Protein AF-A0A920P806-F1 (afdb_monomer_lite)

Sequence (164 aa):
MFIGLPGIVTRILSRFLISLLLSSPFFIAGGLSHLDPSVPLPLTIVVLCVGAAIILLGTYMSLSGVAPTPTLATGERTLVSRHPSQLPAYSRIIIPSFHNGPGYMFTFTEVPYVYPFATFVIGMYFFFKGMMKYMRNLHITYTITDRRVMHMYKFLWFKKKRFP

Radius of gyration: 20.57 Å; chains: 1; bounding box: 56×30×56 Å

Foldseek 3Di:
DDQPPVSLVVQLVVLLVVLLVLLVVLVVVLVVLVVDPVHDPVVSVVSNVVSVVSNVLSNVLSVQQDFDDDDADVPKDFPDKDQDDLVVLVCLQCVLVVPCQLVCCCVPPPCNPPRSVVSVVVSVVSNVVSSVVNSQSSFWMWIDIPVWIWIWGDDPDTDIDIDD

Secondary structure (DSSP, 8-state):
----HHHHHHHHHHHHHHHHHHHHHHHHHHHHHHH-TTS-HHHHHHHHHHHHHHHHHHHHHHHH--PPPP-PPTTPPEEEEEPPPSHHHHHHHHHHHS--HHHHHHHH-S-TTTHHHHHHHHHHHHHHHHHHHHHHHTTEEEEEETTEEEEEEESSSEEEEEE-

pLDDT: mean 76.16, std 11.95, range [38.94, 94.94]

Structure (mmCIF, N/CA/C/O backbone):
data_AF-A0A920P806-F1
#
_entry.id   AF-A0A920P806-F1
#
loop_
_atom_site.group_PDB
_atom_site.id
_atom_site.type_symbol
_atom_site.label_atom_id
_atom_site.label_alt_id
_atom_site.label_comp_id
_atom_site.label_asym_id
_atom_site.label_entity_id
_atom_site.label_seq_id
_atom_site.pdbx_PDB_ins_code
_atom_site.Cartn_x
_atom_site.Cartn_y
_atom_site.Cartn_z
_atom_site.occupancy
_atom_site.B_iso_or_equiv
_atom_site.auth_seq_id
_atom_site.auth_comp_id
_atom_site.auth_asym_id
_atom_site.auth_atom_id
_atom_site.pdbx_PDB_model_num
ATOM 1 N N . MET A 1 1 ? -13.517 -1.016 26.334 1.00 38.94 1 MET A N 1
ATOM 2 C CA . MET A 1 1 ? -12.276 -1.703 26.746 1.00 38.94 1 MET A CA 1
ATOM 3 C C . MET A 1 1 ? -11.182 -0.650 26.822 1.00 38.94 1 MET A C 1
ATOM 5 O O . MET A 1 1 ? -10.815 -0.113 25.782 1.00 38.94 1 MET A O 1
ATOM 9 N N . PHE A 1 2 ? -10.772 -0.258 28.031 1.00 41.75 2 PHE A N 1
ATOM 10 C CA . PHE A 1 2 ? -9.672 0.690 28.225 1.00 41.75 2 PHE A CA 1
ATOM 11 C C . PHE A 1 2 ? -8.381 0.004 27.789 1.00 41.75 2 PHE A C 1
ATOM 13 O O . PHE A 1 2 ? -7.981 -1.008 28.356 1.00 41.75 2 PHE A O 1
ATOM 20 N N . ILE A 1 3 ? -7.781 0.505 26.719 1.00 53.41 3 ILE A N 1
ATOM 21 C CA . ILE A 1 3 ? -6.501 0.011 26.233 1.00 53.41 3 ILE A CA 1
ATOM 22 C C . ILE A 1 3 ? -5.454 0.769 27.045 1.00 53.41 3 ILE A C 1
ATOM 24 O O . ILE A 1 3 ? -5.319 1.978 26.875 1.00 53.41 3 ILE A O 1
ATOM 28 N N . GLY A 1 4 ? -4.760 0.087 27.958 1.00 53.59 4 GLY A N 1
ATOM 29 C CA . GLY A 1 4 ? -3.615 0.680 28.648 1.00 53.59 4 GLY A CA 1
ATOM 30 C C . GLY A 1 4 ? -2.564 1.164 27.642 1.00 53.59 4 GLY A C 1
ATOM 31 O O . GLY A 1 4 ? -2.508 0.667 26.517 1.00 53.59 4 GLY A O 1
ATOM 32 N N . LEU A 1 5 ? -1.709 2.105 28.049 1.00 60.66 5 LEU A N 1
ATOM 33 C CA . LEU A 1 5 ? -0.583 2.629 27.260 1.00 60.66 5 LEU A CA 1
ATOM 34 C C . LEU A 1 5 ? 0.161 1.564 26.408 1.00 60.66 5 LEU A C 1
ATOM 36 O O . LEU A 1 5 ? 0.319 1.792 25.206 1.00 60.66 5 LEU A O 1
ATOM 40 N N . PRO A 1 6 ? 0.516 0.366 26.935 1.00 67.12 6 PRO A N 1
ATOM 41 C CA . PRO A 1 6 ? 1.160 -0.682 26.129 1.00 67.12 6 PRO A CA 1
ATOM 42 C C . PRO A 1 6 ? 0.288 -1.217 24.978 1.00 67.12 6 PRO A C 1
ATOM 44 O O . PRO A 1 6 ? 0.792 -1.556 23.906 1.00 67.12 6 PRO A O 1
ATOM 47 N N . GLY A 1 7 ? -1.033 -1.254 25.144 1.00 72.12 7 GLY A N 1
ATOM 48 C CA . GLY A 1 7 ? -1.964 -1.692 24.102 1.00 72.12 7 GLY A CA 1
ATOM 49 C C . GLY A 1 7 ? -2.150 -0.668 22.971 1.00 72.12 7 GLY A C 1
ATOM 50 O O . GLY A 1 7 ? -2.481 -1.036 21.843 1.00 72.12 7 GLY A O 1
ATOM 51 N N . ILE A 1 8 ? -1.936 0.622 23.250 1.00 72.56 8 ILE A N 1
ATOM 52 C CA . ILE A 1 8 ? -1.959 1.679 22.229 1.00 72.56 8 ILE A CA 1
ATOM 53 C C . ILE A 1 8 ? -0.670 1.612 21.409 1.00 72.56 8 ILE A C 1
ATOM 55 O O . ILE A 1 8 ? -0.730 1.592 20.180 1.00 72.56 8 ILE A O 1
ATOM 59 N N . VAL A 1 9 ? 0.479 1.498 22.082 1.00 77.25 9 VAL A N 1
ATOM 60 C CA . VAL A 1 9 ? 1.797 1.399 21.436 1.00 77.25 9 VAL A CA 1
ATOM 61 C C . VAL A 1 9 ? 1.862 0.191 20.506 1.00 77.25 9 VAL A C 1
ATOM 63 O O . VAL A 1 9 ? 2.184 0.345 19.332 1.00 77.25 9 VAL A O 1
ATOM 66 N N . THR A 1 10 ? 1.473 -0.995 20.978 1.00 79.62 10 THR A N 1
ATOM 67 C CA . THR A 1 10 ? 1.464 -2.222 20.155 1.00 79.62 10 THR A CA 1
ATOM 68 C C . THR A 1 10 ? 0.562 -2.106 18.926 1.00 79.62 10 THR A C 1
ATOM 70 O O . THR A 1 10 ? 0.915 -2.584 17.848 1.00 79.62 10 THR A O 1
ATOM 73 N N . ARG A 1 11 ? -0.580 -1.419 19.039 1.00 76.88 11 ARG A N 1
ATOM 74 C CA . ARG A 1 11 ? -1.490 -1.178 17.911 1.00 76.88 11 ARG A CA 1
ATOM 75 C C . ARG A 1 11 ? -0.899 -0.225 16.876 1.00 76.88 11 ARG A C 1
ATOM 77 O O . ARG A 1 11 ? -1.009 -0.495 15.681 1.00 76.88 11 ARG A O 1
ATOM 84 N N . ILE A 1 12 ? -0.321 0.889 17.322 1.00 80.44 12 ILE A N 1
ATOM 85 C CA . ILE A 1 12 ? 0.334 1.860 16.436 1.00 80.44 12 ILE A CA 1
ATOM 86 C C . ILE A 1 12 ? 1.514 1.184 15.737 1.00 80.44 12 ILE A C 1
ATOM 88 O O . ILE A 1 12 ? 1.614 1.248 14.515 1.00 80.44 12 ILE A O 1
ATOM 92 N N . LEU A 1 13 ? 2.337 0.458 16.497 1.00 83.06 13 LEU A N 1
ATOM 93 C CA . LEU A 1 13 ? 3.489 -0.273 15.986 1.00 83.06 13 LEU A CA 1
ATOM 94 C C . LEU A 1 13 ? 3.080 -1.320 14.946 1.00 83.06 13 LEU A C 1
ATOM 96 O O . LEU A 1 13 ? 3.642 -1.348 13.861 1.00 83.06 13 LEU A O 1
ATOM 100 N N . SER A 1 14 ? 2.056 -2.132 15.222 1.00 81.44 14 SER A N 1
ATOM 101 C CA . SER A 1 14 ? 1.559 -3.133 14.271 1.00 81.44 14 SER A CA 1
ATOM 102 C C . SER A 1 14 ? 1.109 -2.505 12.945 1.00 81.44 14 SER A C 1
ATOM 104 O O . SER A 1 14 ? 1.471 -2.988 11.873 1.00 81.44 14 SER A O 1
ATOM 106 N N . ARG A 1 15 ? 0.365 -1.393 12.991 1.00 83.06 15 ARG A N 1
ATOM 107 C CA . ARG A 1 15 ? -0.101 -0.693 11.781 1.00 83.06 15 ARG A CA 1
ATOM 108 C C . ARG A 1 15 ? 1.040 -0.029 11.012 1.00 83.06 15 ARG A C 1
ATOM 110 O O . ARG A 1 15 ? 1.030 -0.044 9.778 1.00 83.06 15 ARG A O 1
ATOM 117 N N . PHE A 1 16 ? 2.026 0.503 11.731 1.00 84.81 16 PHE A N 1
ATOM 118 C CA . PHE A 1 16 ? 3.247 1.035 11.143 1.00 84.81 16 PHE A CA 1
ATOM 119 C C . PHE A 1 16 ? 4.051 -0.062 10.439 1.00 84.81 16 PHE A C 1
ATOM 121 O O . PHE A 1 16 ? 4.393 0.105 9.274 1.00 84.81 16 PHE A O 1
ATOM 128 N N . LEU A 1 17 ? 4.261 -1.212 11.089 1.00 86.56 17 LEU A N 1
ATOM 129 C CA . LEU A 1 17 ? 4.962 -2.360 10.507 1.00 86.56 17 LEU A CA 1
ATOM 130 C C . LEU A 1 17 ? 4.274 -2.874 9.239 1.00 86.56 17 LEU A C 1
ATOM 132 O O . LEU A 1 17 ? 4.947 -3.171 8.257 1.00 86.56 17 LEU A O 1
ATOM 136 N N . ILE A 1 18 ? 2.938 -2.924 9.220 1.00 84.12 18 ILE A N 1
ATOM 137 C CA . ILE A 1 18 ? 2.193 -3.288 8.006 1.00 84.12 18 ILE A CA 1
ATOM 138 C C . ILE A 1 18 ? 2.431 -2.253 6.901 1.00 84.12 18 ILE A C 1
ATOM 140 O O . ILE A 1 18 ? 2.666 -2.625 5.759 1.00 84.12 18 ILE A O 1
ATOM 144 N N . SER A 1 19 ? 2.414 -0.959 7.222 1.00 86.62 19 SER A N 1
ATOM 145 C CA . SER A 1 19 ? 2.656 0.103 6.234 1.00 86.62 19 SER A CA 1
ATOM 146 C C . SER A 1 19 ? 4.082 0.054 5.676 1.00 86.62 19 SER A C 1
ATOM 148 O O . SER A 1 19 ? 4.277 0.202 4.472 1.00 86.62 19 SER A O 1
ATOM 150 N N . LEU A 1 20 ? 5.062 -0.234 6.537 1.00 88.75 20 LEU A N 1
ATOM 151 C CA . LEU A 1 20 ? 6.452 -0.458 6.157 1.00 88.75 20 LEU A CA 1
ATOM 152 C C . LEU A 1 20 ? 6.570 -1.653 5.202 1.00 88.75 20 LEU A C 1
ATOM 154 O O . LEU A 1 20 ? 7.157 -1.521 4.131 1.00 88.75 20 LEU A O 1
ATOM 158 N N . LEU A 1 21 ? 5.937 -2.779 5.539 1.00 88.31 21 LEU A N 1
ATOM 159 C CA . LEU A 1 21 ? 5.905 -3.980 4.703 1.00 88.31 21 LEU A CA 1
ATOM 160 C C . LEU A 1 21 ? 5.234 -3.735 3.343 1.00 88.31 21 LEU A C 1
ATOM 162 O O . LEU A 1 21 ? 5.688 -4.266 2.339 1.00 88.31 21 LEU A O 1
ATOM 166 N N . LEU A 1 22 ? 4.185 -2.912 3.283 1.00 86.25 22 LEU A N 1
ATOM 167 C CA . LEU A 1 22 ? 3.534 -2.546 2.018 1.00 86.25 22 LEU A CA 1
ATOM 168 C C . LEU A 1 22 ? 4.401 -1.628 1.151 1.00 86.25 22 LEU A C 1
ATOM 170 O O . LEU A 1 22 ? 4.352 -1.709 -0.072 1.00 86.25 22 LEU A O 1
ATOM 174 N N . SER A 1 23 ? 5.179 -0.743 1.771 1.00 89.56 23 SER A N 1
ATOM 175 C CA . SER A 1 23 ? 6.062 0.182 1.056 1.00 89.56 23 SER A CA 1
ATOM 176 C C . SER A 1 23 ? 7.391 -0.442 0.621 1.00 89.56 23 SER A C 1
ATOM 178 O O . SER A 1 23 ? 8.034 0.074 -0.294 1.00 89.56 23 SER A O 1
ATOM 180 N N . SER A 1 24 ? 7.810 -1.544 1.255 1.00 88.81 24 SER A N 1
ATOM 181 C CA . SER A 1 24 ? 9.135 -2.132 1.050 1.00 88.81 24 SER A CA 1
ATOM 182 C C . SER A 1 24 ? 9.446 -2.501 -0.404 1.00 88.81 24 SER A C 1
ATOM 184 O O . SER A 1 24 ? 10.564 -2.197 -0.822 1.00 88.81 24 SER A O 1
ATOM 186 N N . PRO A 1 25 ? 8.517 -3.034 -1.230 1.00 88.19 25 PRO A N 1
ATOM 187 C CA . PRO A 1 25 ? 8.836 -3.359 -2.618 1.00 88.19 25 PRO A CA 1
ATOM 188 C C . PRO A 1 25 ? 9.226 -2.119 -3.428 1.00 88.19 25 PRO A C 1
ATOM 190 O O . PRO A 1 25 ? 10.089 -2.199 -4.294 1.00 88.19 25 PRO A O 1
ATOM 193 N N . PHE A 1 26 ? 8.639 -0.960 -3.115 1.00 90.12 26 PHE A N 1
ATOM 194 C CA . PHE A 1 26 ? 8.928 0.304 -3.792 1.00 90.12 26 PHE A CA 1
ATOM 195 C C . PHE A 1 26 ? 10.274 0.883 -3.369 1.00 90.12 26 PHE A C 1
ATOM 197 O O . PHE A 1 26 ? 11.028 1.352 -4.213 1.00 90.12 26 PHE A O 1
ATOM 204 N N . PHE A 1 27 ? 10.617 0.814 -2.081 1.00 92.31 27 PHE A N 1
ATOM 205 C CA . PHE A 1 27 ? 11.935 1.257 -1.624 1.00 92.31 27 PHE A CA 1
ATOM 206 C C . PHE A 1 27 ? 13.056 0.349 -2.124 1.00 92.31 27 PHE A C 1
ATOM 208 O O . PHE A 1 27 ? 14.100 0.853 -2.526 1.00 92.31 27 PHE A O 1
ATOM 215 N N . ILE A 1 28 ? 12.832 -0.968 -2.157 1.00 90.94 28 ILE A N 1
ATOM 216 C CA . ILE A 1 28 ? 13.792 -1.922 -2.722 1.00 90.94 28 ILE A CA 1
ATOM 217 C C . ILE A 1 28 ? 13.954 -1.664 -4.223 1.00 90.94 28 ILE A C 1
ATOM 219 O O . ILE A 1 28 ? 15.076 -1.482 -4.682 1.00 90.94 28 ILE A O 1
ATOM 223 N N . ALA A 1 29 ? 12.854 -1.581 -4.980 1.00 88.19 29 ALA A N 1
ATOM 224 C CA . ALA A 1 29 ? 12.907 -1.332 -6.420 1.00 88.19 29 ALA A CA 1
ATOM 225 C C . ALA A 1 29 ? 13.554 0.021 -6.758 1.00 88.19 29 ALA A C 1
ATOM 227 O O . ALA A 1 29 ? 14.419 0.075 -7.623 1.00 88.19 29 ALA A O 1
ATOM 228 N N . GLY A 1 30 ? 13.183 1.091 -6.047 1.00 89.62 30 GLY A N 1
ATOM 229 C CA . GLY A 1 30 ? 13.762 2.424 -6.231 1.00 89.62 30 GLY A CA 1
ATOM 230 C C . GLY A 1 30 ? 15.229 2.517 -5.795 1.00 89.62 30 GLY A C 1
ATOM 231 O O . GLY A 1 30 ? 16.015 3.232 -6.404 1.00 89.62 30 GLY A O 1
ATOM 232 N N . GLY A 1 31 ? 15.624 1.777 -4.756 1.00 91.75 31 GLY A N 1
ATOM 233 C CA . GLY A 1 31 ? 17.021 1.679 -4.333 1.00 91.75 31 GLY A CA 1
ATOM 234 C C . GLY A 1 31 ? 17.879 0.955 -5.368 1.00 91.75 31 GLY A C 1
ATOM 235 O O . GLY A 1 31 ? 18.930 1.459 -5.749 1.00 91.75 31 GLY A O 1
ATOM 236 N N . LEU A 1 32 ? 17.403 -0.186 -5.878 1.00 90.62 32 LEU A N 1
ATOM 237 C CA . LEU A 1 32 ? 18.085 -0.931 -6.940 1.00 90.62 32 LEU A CA 1
ATOM 238 C C . LEU A 1 32 ? 18.177 -0.116 -8.235 1.00 90.62 32 LEU A C 1
ATOM 240 O O . LEU A 1 32 ? 19.237 -0.074 -8.850 1.00 90.62 32 LEU A O 1
ATOM 244 N N . SER A 1 33 ? 17.109 0.590 -8.613 1.00 90.50 33 SER A N 1
ATOM 245 C CA . SER A 1 33 ? 17.101 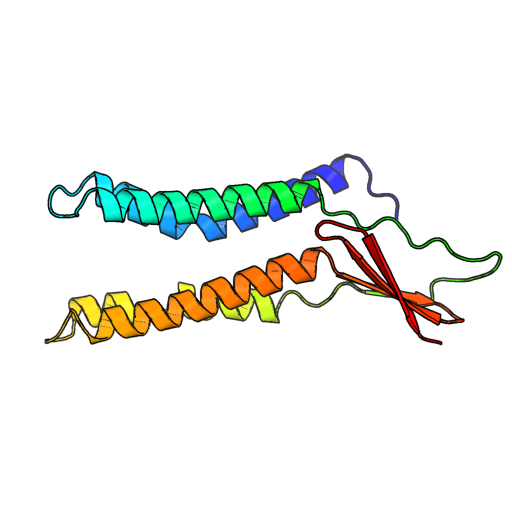1.423 -9.818 1.00 90.50 33 SER A CA 1
ATOM 246 C C . SER A 1 33 ? 17.979 2.672 -9.717 1.00 90.50 33 SER A C 1
ATOM 248 O O . SER A 1 33 ? 18.319 3.256 -10.737 1.00 90.50 33 SER A O 1
ATOM 250 N N . HIS A 1 34 ? 18.343 3.114 -8.511 1.00 90.69 34 HIS A N 1
ATOM 251 C CA . HIS A 1 34 ? 19.301 4.207 -8.324 1.00 90.69 34 HIS A CA 1
ATOM 252 C C . HIS A 1 34 ? 20.750 3.765 -8.566 1.00 90.69 34 HIS A C 1
ATOM 254 O O . HIS A 1 34 ? 21.576 4.572 -8.986 1.00 90.69 34 HIS A O 1
ATOM 260 N N . LEU A 1 35 ? 21.054 2.493 -8.292 1.00 92.50 35 LEU A N 1
ATOM 261 C CA . LEU A 1 35 ? 22.384 1.916 -8.491 1.00 92.50 35 LEU A CA 1
ATOM 262 C C . LEU A 1 35 ? 22.652 1.554 -9.957 1.00 92.50 35 LEU A C 1
ATOM 264 O O . LEU A 1 35 ? 23.808 1.382 -10.337 1.00 92.50 35 LEU A O 1
ATOM 268 N N . ASP A 1 36 ? 21.600 1.435 -10.766 1.00 89.38 36 ASP A N 1
ATOM 269 C CA . ASP A 1 36 ? 21.690 1.076 -12.176 1.00 89.38 36 ASP A CA 1
ATOM 270 C C . ASP A 1 36 ? 21.639 2.329 -13.078 1.00 89.38 36 ASP A C 1
ATOM 272 O O . ASP A 1 36 ? 20.584 2.959 -13.201 1.00 89.38 36 ASP A O 1
ATOM 276 N N . PRO A 1 37 ? 22.745 2.697 -13.754 1.00 86.50 37 PRO A N 1
ATOM 277 C CA . PRO A 1 37 ? 22.790 3.867 -14.631 1.00 86.50 37 PRO A CA 1
ATOM 278 C C . PRO A 1 37 ? 21.949 3.716 -15.908 1.00 86.50 37 PRO A C 1
ATOM 280 O O . PRO A 1 37 ? 21.717 4.708 -16.597 1.00 86.50 37 PRO A O 1
ATOM 283 N N . SER A 1 38 ? 21.495 2.504 -16.245 1.00 89.50 38 SER A N 1
ATOM 284 C CA . SER A 1 38 ? 20.613 2.273 -17.395 1.00 89.50 38 SER A CA 1
ATOM 285 C C . SER A 1 38 ? 19.171 2.724 -17.141 1.00 89.50 38 SER A C 1
ATOM 287 O O . SER A 1 38 ? 18.412 2.943 -18.089 1.00 89.50 38 SER A O 1
ATOM 289 N N . VAL A 1 39 ? 18.787 2.904 -15.872 1.00 87.44 39 VAL A N 1
ATOM 290 C CA . VAL A 1 39 ? 17.430 3.296 -15.500 1.00 87.44 39 VAL A CA 1
ATOM 291 C C . VAL A 1 39 ? 17.313 4.824 -15.441 1.00 87.44 39 VAL A C 1
ATOM 293 O O . VAL A 1 39 ? 18.085 5.489 -14.748 1.00 87.44 39 VAL A O 1
ATOM 296 N N . PRO A 1 40 ? 16.322 5.427 -16.123 1.00 91.38 40 PRO A N 1
ATOM 297 C CA . PRO A 1 40 ? 16.146 6.872 -16.105 1.00 91.38 40 PRO A CA 1
ATOM 298 C C . PRO A 1 40 ? 15.788 7.381 -14.701 1.00 91.38 40 PRO A C 1
ATOM 300 O O . PRO A 1 40 ? 14.834 6.915 -14.073 1.00 91.38 40 PRO A O 1
ATOM 303 N N . LEU A 1 41 ? 16.500 8.417 -14.245 1.00 91.19 41 LEU A N 1
ATOM 304 C CA . LEU A 1 41 ? 16.323 9.037 -12.925 1.00 91.19 41 LEU A CA 1
ATOM 305 C C . LEU A 1 41 ? 14.859 9.391 -12.572 1.00 91.19 41 LEU A C 1
ATOM 307 O O . LEU A 1 41 ? 14.458 9.132 -11.434 1.00 91.19 41 LEU A O 1
ATOM 311 N N . PRO A 1 42 ? 14.022 9.925 -13.490 1.00 92.62 42 PRO A N 1
ATOM 312 C CA . PRO A 1 42 ? 12.620 10.204 -13.184 1.00 92.62 42 PRO A CA 1
ATOM 313 C C . PRO A 1 42 ? 11.835 8.972 -12.715 1.00 92.62 42 PRO A C 1
ATOM 315 O O . PRO A 1 42 ? 10.994 9.089 -11.827 1.00 92.62 42 PRO A O 1
ATOM 318 N N . LEU A 1 43 ? 12.123 7.789 -13.267 1.00 88.75 43 LEU A N 1
ATOM 319 C CA . LEU A 1 43 ? 11.439 6.551 -12.893 1.00 88.75 43 LEU A CA 1
ATOM 320 C C . LEU A 1 43 ? 11.793 6.148 -11.459 1.00 88.75 43 LEU A C 1
ATOM 322 O O . LEU A 1 43 ? 10.898 5.862 -10.664 1.00 88.75 43 LEU A O 1
ATOM 326 N N . THR A 1 44 ? 13.078 6.221 -11.108 1.00 91.38 44 THR A N 1
ATOM 327 C CA . THR A 1 44 ? 13.571 5.997 -9.743 1.00 91.38 44 THR A CA 1
ATOM 328 C C . THR A 1 44 ? 12.881 6.923 -8.739 1.00 91.38 44 THR A C 1
ATOM 330 O O . THR A 1 44 ? 12.385 6.463 -7.709 1.00 91.38 44 THR A O 1
ATOM 333 N N . ILE A 1 45 ? 12.766 8.216 -9.062 1.00 93.12 45 ILE A N 1
ATOM 334 C CA . ILE A 1 45 ? 12.090 9.200 -8.203 1.00 93.12 45 ILE A CA 1
ATOM 335 C C . ILE A 1 45 ? 10.614 8.832 -8.008 1.00 93.12 45 ILE A C 1
ATOM 337 O O . ILE A 1 45 ? 10.140 8.801 -6.874 1.00 93.12 45 ILE A O 1
ATOM 341 N N . VAL A 1 46 ? 9.888 8.509 -9.083 1.00 93.25 46 VAL A N 1
ATOM 342 C CA . VAL A 1 46 ? 8.460 8.154 -9.005 1.00 93.25 46 VAL A CA 1
ATOM 343 C C . VAL A 1 46 ? 8.241 6.925 -8.122 1.00 93.25 46 VAL A C 1
ATOM 345 O O . VAL A 1 46 ? 7.360 6.940 -7.260 1.00 93.25 46 VAL A O 1
ATOM 348 N N . VAL A 1 47 ? 9.052 5.879 -8.291 1.00 91.25 47 VAL A N 1
ATOM 349 C CA . VAL A 1 47 ? 8.946 4.643 -7.502 1.00 91.25 47 VAL A CA 1
ATOM 350 C C . VAL A 1 47 ? 9.191 4.919 -6.014 1.00 91.25 47 VAL A C 1
ATOM 352 O O . VAL A 1 47 ? 8.397 4.493 -5.171 1.00 91.25 47 VAL A O 1
ATOM 355 N N . LEU A 1 48 ? 10.223 5.699 -5.680 1.00 93.50 48 LEU A N 1
ATOM 356 C CA . LEU A 1 48 ? 10.502 6.100 -4.298 1.00 93.50 48 LEU A CA 1
ATOM 357 C C . LEU A 1 48 ? 9.389 6.978 -3.708 1.00 93.50 48 LEU A C 1
ATOM 359 O O . LEU A 1 48 ? 8.989 6.773 -2.560 1.00 93.50 48 LEU A O 1
ATOM 363 N N . CYS A 1 49 ? 8.833 7.911 -4.487 1.00 94.94 49 CYS A N 1
ATOM 364 C CA . CYS A 1 49 ? 7.708 8.745 -4.062 1.00 94.94 49 CYS A CA 1
ATOM 365 C C . CYS A 1 49 ? 6.463 7.915 -3.729 1.00 94.94 49 CYS A C 1
ATOM 367 O O . CYS A 1 49 ? 5.778 8.219 -2.752 1.00 94.94 49 CYS A O 1
ATOM 369 N N . VAL A 1 50 ? 6.176 6.852 -4.487 1.00 91.44 50 VAL A N 1
ATOM 370 C CA . VAL A 1 50 ? 5.074 5.927 -4.175 1.00 91.44 50 VAL A CA 1
ATOM 371 C C . VAL A 1 50 ? 5.319 5.228 -2.835 1.00 91.44 50 VAL A C 1
ATOM 373 O O . VAL A 1 50 ? 4.428 5.220 -1.985 1.00 91.44 50 VAL A O 1
ATOM 376 N N . GLY A 1 51 ? 6.528 4.706 -2.602 1.00 90.88 51 GLY A N 1
ATOM 377 C CA . GLY A 1 51 ? 6.903 4.107 -1.316 1.00 90.88 51 GLY A CA 1
ATOM 378 C C . GLY A 1 51 ? 6.746 5.084 -0.145 1.00 90.88 51 GLY A C 1
ATOM 379 O O . GLY A 1 51 ? 6.124 4.755 0.870 1.00 90.88 51 GLY A O 1
ATOM 380 N N . ALA A 1 52 ? 7.228 6.317 -0.316 1.00 93.50 52 ALA A N 1
ATOM 381 C CA . ALA A 1 52 ? 7.107 7.382 0.676 1.00 93.50 52 ALA A CA 1
ATOM 382 C C . ALA A 1 52 ? 5.644 7.748 0.963 1.00 93.50 52 ALA A C 1
ATOM 384 O O . ALA A 1 52 ? 5.256 7.859 2.127 1.00 93.50 52 ALA A O 1
ATOM 385 N N . ALA A 1 53 ? 4.807 7.872 -0.070 1.00 91.50 53 ALA A N 1
ATOM 386 C CA . ALA A 1 53 ? 3.384 8.158 0.084 1.00 91.50 53 ALA A CA 1
ATOM 387 C C . ALA A 1 53 ? 2.658 7.061 0.882 1.00 91.50 53 ALA A C 1
ATOM 389 O O . ALA A 1 53 ? 1.827 7.373 1.737 1.00 91.50 53 ALA A O 1
ATOM 390 N N . ILE A 1 54 ? 2.995 5.785 0.654 1.00 89.44 54 ILE A N 1
ATOM 391 C CA . ILE A 1 54 ? 2.420 4.652 1.395 1.00 89.44 54 ILE A CA 1
ATOM 392 C C . ILE A 1 54 ? 2.812 4.712 2.875 1.00 89.44 54 ILE A C 1
ATOM 394 O O . ILE A 1 54 ? 1.936 4.574 3.732 1.00 89.44 54 ILE A O 1
ATOM 398 N N . ILE A 1 55 ? 4.091 4.956 3.194 1.00 90.44 55 ILE A N 1
ATOM 399 C CA . ILE A 1 55 ? 4.535 5.101 4.590 1.00 90.44 55 ILE A CA 1
ATOM 400 C C . ILE A 1 55 ? 3.851 6.292 5.252 1.00 90.44 55 ILE A C 1
ATOM 402 O O . ILE A 1 55 ? 3.315 6.128 6.342 1.00 90.44 55 ILE A O 1
ATOM 406 N N . LEU A 1 56 ? 3.842 7.465 4.615 1.00 90.06 56 LEU A N 1
ATOM 407 C CA . LEU A 1 56 ? 3.249 8.684 5.175 1.00 90.06 56 LEU A CA 1
ATOM 408 C C . LEU A 1 56 ? 1.751 8.525 5.439 1.00 90.06 56 LEU A C 1
ATOM 410 O O . LEU A 1 56 ? 1.242 8.918 6.488 1.00 90.06 56 LEU A O 1
ATOM 414 N N . LEU A 1 57 ? 1.027 7.913 4.504 1.00 86.31 57 LEU A N 1
ATOM 415 C CA . LEU A 1 57 ? -0.394 7.662 4.687 1.00 86.31 57 LEU A CA 1
ATOM 416 C C . LEU A 1 57 ? -0.622 6.586 5.761 1.00 86.31 57 LEU A C 1
ATOM 418 O O . LEU A 1 57 ? -1.514 6.719 6.597 1.00 86.31 57 LEU A O 1
ATOM 422 N N . GLY A 1 58 ? 0.202 5.540 5.788 1.00 83.56 58 GLY A N 1
ATOM 423 C CA . GLY A 1 58 ? 0.149 4.478 6.788 1.00 83.56 58 GLY A CA 1
ATOM 424 C C . GLY A 1 58 ? 0.464 4.944 8.214 1.00 83.56 58 GLY A C 1
ATOM 425 O O . GLY A 1 58 ? -0.243 4.578 9.159 1.00 83.56 58 GLY A O 1
ATOM 426 N N . THR A 1 59 ? 1.470 5.804 8.389 1.00 83.12 59 THR A N 1
ATOM 427 C CA . THR A 1 59 ? 1.810 6.442 9.672 1.00 83.12 59 THR A CA 1
ATOM 428 C C . THR A 1 59 ? 0.693 7.369 10.121 1.00 83.12 59 THR A C 1
ATOM 430 O O . THR A 1 59 ? 0.228 7.243 11.255 1.00 83.12 59 THR A O 1
ATOM 433 N N . TYR A 1 60 ? 0.182 8.218 9.224 1.00 84.38 60 TYR A N 1
ATOM 434 C CA . TYR A 1 60 ? -0.960 9.086 9.504 1.00 84.38 60 TYR A CA 1
ATOM 435 C C . TYR A 1 60 ? -2.156 8.286 10.036 1.00 84.38 60 TYR A C 1
ATOM 437 O O . TYR A 1 60 ? -2.711 8.617 11.084 1.00 84.38 60 TYR A O 1
ATOM 445 N N . MET A 1 61 ? -2.514 7.182 9.372 1.00 78.12 61 MET A N 1
ATOM 446 C CA . MET A 1 61 ? -3.610 6.305 9.807 1.00 78.12 61 MET A CA 1
ATOM 447 C C . MET A 1 61 ? -3.326 5.562 11.114 1.00 78.12 61 MET A C 1
ATOM 449 O O . MET A 1 61 ? -4.239 5.273 11.891 1.00 78.12 61 MET A O 1
ATOM 453 N N . SER A 1 62 ? -2.062 5.238 11.377 1.00 76.56 62 SER A N 1
ATOM 454 C CA . SER A 1 62 ? -1.658 4.601 12.630 1.00 76.56 62 SER A CA 1
ATOM 455 C C . SER A 1 62 ? -1.892 5.538 13.816 1.00 76.56 62 SER A C 1
ATOM 457 O O . SER A 1 62 ? -2.400 5.086 14.842 1.00 76.56 62 SER A O 1
ATOM 459 N N . LEU A 1 63 ? -1.614 6.833 13.637 1.00 76.75 63 LEU A N 1
ATOM 460 C CA . LEU A 1 63 ? -1.773 7.876 14.653 1.00 76.75 63 LEU A CA 1
ATOM 461 C C . LEU A 1 63 ? -3.227 8.349 14.813 1.00 76.75 63 LEU A C 1
ATOM 463 O O . LEU A 1 63 ? -3.698 8.535 15.933 1.00 76.75 63 LEU A O 1
ATOM 467 N N . SER A 1 64 ? -3.972 8.514 13.716 1.00 70.00 64 SER A N 1
ATOM 468 C CA . SER A 1 64 ? -5.361 9.009 13.745 1.00 70.00 64 SER A CA 1
ATOM 469 C C . SER A 1 64 ? -6.391 7.947 14.165 1.00 70.00 64 SER A C 1
ATOM 471 O O . SER A 1 64 ? -7.539 8.259 14.522 1.00 70.00 64 SER A O 1
ATOM 473 N N . GLY A 1 65 ? -5.980 6.678 14.151 1.00 58.19 65 GLY A N 1
ATOM 474 C CA . GLY A 1 65 ? -6.856 5.523 14.215 1.00 58.19 65 GLY A CA 1
ATOM 475 C C . GLY A 1 65 ? -7.308 5.114 15.617 1.00 58.19 65 GLY A C 1
ATOM 476 O O . GLY A 1 65 ? -6.974 4.018 16.068 1.00 58.19 65 GLY A O 1
ATOM 477 N N . VAL A 1 66 ? -8.175 5.910 16.245 1.00 56.84 66 VAL A N 1
ATOM 478 C CA . VAL A 1 66 ? -9.197 5.403 17.180 1.00 56.84 66 VAL A CA 1
ATOM 479 C C . VAL A 1 66 ? -10.489 6.191 16.951 1.00 56.84 66 VAL A C 1
ATOM 481 O O . VAL A 1 66 ? -10.552 7.399 17.203 1.00 56.84 66 VAL A O 1
ATOM 484 N N . ALA A 1 67 ? -11.527 5.524 16.435 1.00 54.06 67 ALA A N 1
ATOM 485 C CA . ALA A 1 67 ? -12.882 6.067 16.476 1.00 54.06 67 ALA A CA 1
ATOM 486 C C . ALA A 1 67 ? -13.304 6.166 17.955 1.00 54.06 67 ALA A C 1
ATOM 488 O O . ALA A 1 67 ? -13.156 5.170 18.667 1.00 54.06 67 ALA A O 1
ATOM 489 N N . PRO A 1 68 ? -13.773 7.336 18.434 1.00 57.84 68 PRO A N 1
ATOM 490 C CA . PRO A 1 68 ? -14.196 7.489 19.825 1.00 57.84 68 PRO A CA 1
ATOM 491 C C . PRO A 1 68 ? -15.288 6.472 20.152 1.00 57.84 68 PRO A C 1
ATOM 493 O O . PRO A 1 68 ? -16.028 6.059 19.260 1.00 57.84 68 PRO A O 1
ATOM 496 N N . THR A 1 69 ? -15.392 6.050 21.411 1.00 60.12 69 THR A N 1
ATOM 497 C CA . THR A 1 69 ? -16.476 5.163 21.842 1.00 60.12 69 THR A CA 1
ATOM 498 C C . THR A 1 69 ? -17.832 5.827 21.570 1.00 60.12 69 THR A C 1
ATOM 500 O O . THR A 1 69 ? -17.971 7.041 21.746 1.00 60.12 69 THR A O 1
ATOM 503 N N . PRO A 1 70 ? -18.840 5.077 21.085 1.00 60.94 70 PRO A N 1
ATOM 504 C CA . PRO A 1 70 ? -20.146 5.653 20.806 1.00 60.94 70 PRO A CA 1
ATOM 505 C C . PRO A 1 70 ? -20.741 6.245 22.083 1.00 60.94 70 PRO A C 1
ATOM 507 O O . PRO A 1 70 ? -20.795 5.576 23.110 1.00 60.94 70 PRO A O 1
ATOM 510 N N . THR A 1 71 ? -21.232 7.482 22.004 1.00 62.44 71 THR A N 1
ATOM 511 C CA . THR A 1 71 ? -22.088 8.049 23.049 1.00 62.44 71 THR A CA 1
ATOM 512 C C . THR A 1 71 ? -23.393 7.254 23.098 1.00 62.44 71 THR A C 1
ATOM 514 O O . THR A 1 71 ? -24.164 7.251 22.128 1.00 62.44 71 THR A O 1
ATOM 517 N N . LEU A 1 72 ? -23.584 6.522 24.197 1.00 64.81 72 LEU A N 1
ATOM 518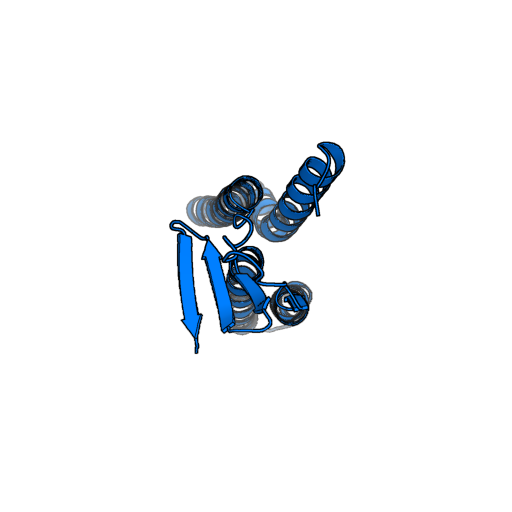 C CA . LEU A 1 72 ? -24.783 5.744 24.506 1.00 64.81 72 LEU A CA 1
ATOM 519 C C . LEU A 1 72 ? -25.794 6.646 25.220 1.00 64.81 72 LEU A C 1
ATOM 521 O O . LEU A 1 72 ? -25.404 7.519 25.993 1.00 64.81 72 LEU A O 1
ATOM 525 N N . ALA A 1 73 ? -27.082 6.461 24.935 1.00 67.06 73 ALA A N 1
ATOM 526 C CA . ALA A 1 73 ? -28.145 7.088 25.709 1.00 67.06 73 ALA A CA 1
ATOM 527 C C . ALA A 1 73 ? -28.270 6.400 27.080 1.00 67.06 73 ALA A C 1
ATOM 529 O O . ALA A 1 73 ? -27.836 5.262 27.263 1.00 67.06 73 ALA A O 1
ATOM 530 N N . THR A 1 74 ? -28.866 7.080 28.054 1.00 67.25 74 THR A N 1
ATOM 531 C CA . THR A 1 74 ? -29.051 6.558 29.413 1.00 67.25 74 THR A CA 1
ATOM 532 C C . THR A 1 74 ? -29.820 5.229 29.377 1.00 67.25 74 THR A C 1
ATOM 534 O O . THR A 1 74 ? -30.924 5.162 28.839 1.00 67.25 74 THR A O 1
ATOM 537 N N . GLY A 1 75 ? -29.218 4.154 29.902 1.00 70.50 75 GLY A N 1
ATOM 538 C CA . GLY A 1 75 ? -29.791 2.797 29.902 1.00 70.50 75 GLY A CA 1
ATOM 539 C C . GLY A 1 75 ? -29.551 1.967 28.631 1.00 70.50 75 GLY A C 1
ATOM 540 O O . GLY A 1 75 ? -29.975 0.818 28.560 1.00 70.50 75 GLY A O 1
ATOM 541 N N . GLU A 1 76 ? -28.860 2.508 27.629 1.00 70.19 76 GLU A N 1
ATOM 542 C CA . GLU A 1 76 ? -28.597 1.825 26.364 1.00 70.19 76 GLU A CA 1
ATOM 543 C C . GLU A 1 76 ? -27.366 0.898 26.474 1.00 70.19 76 GLU A C 1
ATOM 545 O O . GLU A 1 76 ? -26.258 1.348 26.774 1.00 70.19 76 GLU A O 1
ATOM 550 N N . ARG A 1 77 ? -27.546 -0.408 26.224 1.00 69.81 77 ARG A N 1
ATOM 551 C CA . ARG A 1 77 ? -26.480 -1.422 26.328 1.00 69.81 77 ARG A CA 1
ATOM 552 C C . ARG A 1 77 ? -25.953 -1.836 24.959 1.00 69.81 77 ARG A C 1
ATOM 554 O O . ARG A 1 77 ? -26.722 -2.212 24.074 1.00 69.81 77 ARG A O 1
ATOM 561 N N . THR A 1 78 ? -24.631 -1.813 24.798 1.00 70.19 78 THR A N 1
ATOM 562 C CA . THR A 1 78 ? -23.958 -2.366 23.615 1.00 70.19 78 THR A CA 1
ATOM 563 C C . THR A 1 78 ? -24.048 -3.883 23.637 1.00 70.19 78 THR A C 1
ATOM 565 O O . THR A 1 78 ? -23.499 -4.506 24.544 1.00 70.19 78 THR A O 1
ATOM 568 N N . LEU A 1 79 ? -24.701 -4.469 22.635 1.00 71.94 79 LEU A N 1
ATOM 569 C CA . LEU A 1 79 ? -24.795 -5.920 22.491 1.00 71.94 79 LEU A CA 1
ATOM 570 C C . LEU A 1 79 ? -23.500 -6.466 21.893 1.00 71.94 79 LEU A C 1
ATOM 572 O O . LEU A 1 79 ? -22.880 -7.372 22.440 1.00 71.94 79 LEU A O 1
ATOM 576 N N . VAL A 1 80 ? -23.071 -5.891 20.766 1.00 74.88 80 VAL A N 1
ATOM 577 C CA . VAL A 1 80 ? -21.926 -6.384 19.996 1.00 74.88 80 VAL A CA 1
ATOM 578 C C . VAL A 1 80 ? -21.230 -5.220 19.293 1.00 74.88 80 VAL A C 1
ATOM 580 O O . VAL A 1 80 ? -21.860 -4.449 18.577 1.00 74.88 80 VAL A O 1
ATOM 583 N N . SER A 1 81 ? -19.908 -5.115 19.433 1.00 71.75 81 SER A N 1
ATOM 584 C CA . SER A 1 81 ? -19.076 -4.219 18.622 1.00 71.75 81 SER A CA 1
ATOM 585 C C . SER A 1 81 ? -18.152 -5.064 17.749 1.00 71.75 81 SER A C 1
ATOM 587 O O . SER A 1 81 ? -17.450 -5.938 18.256 1.00 71.75 81 SER A O 1
ATOM 589 N N . ARG A 1 82 ? -18.188 -4.856 16.429 1.00 71.88 82 ARG A N 1
ATOM 590 C CA . ARG A 1 82 ? -17.370 -5.592 15.458 1.00 71.88 82 ARG A CA 1
ATOM 591 C C . ARG A 1 82 ? -16.584 -4.636 14.575 1.00 71.88 82 ARG A C 1
ATOM 593 O O . ARG A 1 82 ? -17.100 -3.634 14.073 1.00 71.88 82 ARG A O 1
ATOM 600 N N . HIS A 1 83 ? -15.339 -5.016 14.328 1.00 73.94 83 HIS A N 1
ATOM 601 C CA . HIS A 1 83 ? -14.530 -4.449 13.260 1.00 73.94 83 HIS A CA 1
ATOM 602 C C . HIS A 1 83 ? -14.706 -5.284 11.986 1.00 73.94 83 HIS A C 1
ATOM 604 O O . HIS A 1 83 ? -14.888 -6.502 12.073 1.00 73.94 83 HIS A O 1
ATOM 610 N N . PRO A 1 84 ? -14.689 -4.659 10.798 1.00 74.00 84 PRO A N 1
ATOM 611 C CA . PRO A 1 84 ? -14.754 -5.395 9.544 1.00 74.00 84 PRO A CA 1
ATOM 612 C C . PRO A 1 84 ? -13.555 -6.338 9.403 1.00 74.00 84 PRO A C 1
ATOM 614 O O . PRO A 1 84 ? -12.433 -6.006 9.788 1.00 74.00 84 PRO A O 1
ATOM 617 N N . SER A 1 85 ? -13.793 -7.506 8.803 1.00 75.69 85 SER A N 1
ATOM 618 C CA . SER A 1 85 ? -12.730 -8.473 8.525 1.00 75.69 85 SER A CA 1
ATOM 619 C C . SER A 1 85 ? -11.664 -7.876 7.600 1.00 75.69 85 SER A C 1
ATOM 621 O O . SER A 1 85 ? -11.972 -7.277 6.563 1.00 75.69 85 SER A O 1
ATOM 623 N N . GLN A 1 86 ? -10.401 -8.073 7.977 1.00 75.69 86 GLN A N 1
ATOM 624 C CA . GLN A 1 86 ? -9.221 -7.644 7.221 1.00 75.69 86 GLN A CA 1
ATOM 625 C C . GLN A 1 86 ? -8.773 -8.694 6.186 1.00 75.69 86 GLN A C 1
ATOM 627 O O . GLN A 1 86 ? -8.053 -8.358 5.248 1.00 75.69 86 GLN A O 1
ATOM 632 N N . LEU A 1 87 ? -9.250 -9.945 6.284 1.00 75.62 87 LEU A N 1
ATOM 633 C CA . LEU A 1 87 ? -8.869 -11.050 5.384 1.00 75.62 87 LEU A CA 1
ATOM 634 C C . LEU A 1 87 ? -9.077 -10.728 3.888 1.00 75.62 87 LEU A C 1
ATOM 636 O O . LEU A 1 87 ? -8.178 -10.977 3.079 1.00 75.62 87 LEU A O 1
ATOM 640 N N . PRO A 1 88 ? -10.196 -10.097 3.474 1.00 78.50 88 PRO A N 1
ATOM 641 C CA . PRO A 1 88 ? -10.409 -9.743 2.071 1.00 78.50 88 PRO A CA 1
ATOM 642 C C . PRO A 1 88 ? -9.540 -8.577 1.581 1.00 78.50 88 PRO A C 1
ATOM 644 O O . PRO A 1 88 ? -9.573 -8.256 0.394 1.00 78.50 88 PRO A O 1
ATOM 647 N N . ALA A 1 89 ? -8.887 -7.849 2.489 1.00 79.31 89 ALA A N 1
ATOM 648 C CA . ALA A 1 89 ? -7.929 -6.808 2.143 1.00 79.31 89 ALA A CA 1
ATOM 649 C C . ALA A 1 89 ? -6.535 -7.422 1.973 1.00 79.31 89 ALA A C 1
ATOM 651 O O . ALA A 1 89 ? -5.913 -7.201 0.941 1.00 79.31 89 ALA A O 1
ATOM 652 N N . TYR A 1 90 ? -6.111 -8.276 2.911 1.00 78.94 90 TYR A N 1
ATOM 653 C CA . TYR A 1 90 ? -4.829 -8.978 2.825 1.00 78.94 90 TYR A CA 1
ATOM 654 C C . TYR A 1 90 ? -4.724 -9.893 1.608 1.00 78.94 90 TYR A C 1
ATOM 656 O O . TYR A 1 90 ? -3.715 -9.851 0.922 1.00 78.94 90 TYR A O 1
ATOM 664 N N . SER A 1 91 ? -5.772 -10.644 1.264 1.00 75.00 91 SER A N 1
ATOM 665 C CA . SER A 1 91 ? -5.782 -11.467 0.039 1.00 75.00 91 SER A CA 1
ATOM 666 C C . SER A 1 91 ? -5.519 -10.648 -1.228 1.00 75.00 91 SER A C 1
ATOM 668 O O . SER A 1 91 ? -4.749 -11.066 -2.083 1.00 75.00 91 SER A O 1
ATOM 670 N N . ARG A 1 92 ? -6.093 -9.445 -1.333 1.00 77.81 92 ARG A N 1
ATOM 671 C CA . ARG A 1 92 ? -5.884 -8.545 -2.482 1.00 77.81 92 ARG A CA 1
ATOM 672 C C . ARG A 1 92 ? -4.502 -7.903 -2.523 1.00 77.81 92 ARG A C 1
ATOM 674 O O . ARG A 1 92 ? -4.143 -7.362 -3.556 1.00 77.81 92 ARG A O 1
ATOM 681 N N . ILE A 1 93 ? -3.775 -7.918 -1.414 1.00 79.75 93 ILE A N 1
ATOM 682 C CA . ILE A 1 93 ? -2.405 -7.415 -1.329 1.00 79.75 93 ILE A CA 1
ATOM 683 C C . ILE A 1 93 ? -1.444 -8.573 -1.609 1.00 79.75 93 ILE A C 1
ATOM 685 O O . ILE A 1 93 ? -0.647 -8.499 -2.528 1.00 79.75 93 ILE A O 1
ATOM 689 N N . ILE A 1 94 ? -1.565 -9.670 -0.860 1.00 77.00 94 ILE A N 1
ATOM 690 C CA . ILE A 1 94 ? -0.613 -10.784 -0.874 1.00 77.00 94 ILE A CA 1
ATOM 691 C C . ILE A 1 94 ? -0.665 -11.543 -2.200 1.00 77.00 94 ILE A C 1
ATOM 693 O O . ILE A 1 94 ? 0.377 -11.752 -2.802 1.00 77.00 94 ILE A O 1
ATOM 697 N N . ILE A 1 95 ? -1.853 -11.925 -2.684 1.00 71.50 95 ILE A N 1
ATOM 698 C CA . ILE A 1 95 ? -1.986 -12.755 -3.894 1.00 71.50 95 ILE A CA 1
ATOM 699 C C . ILE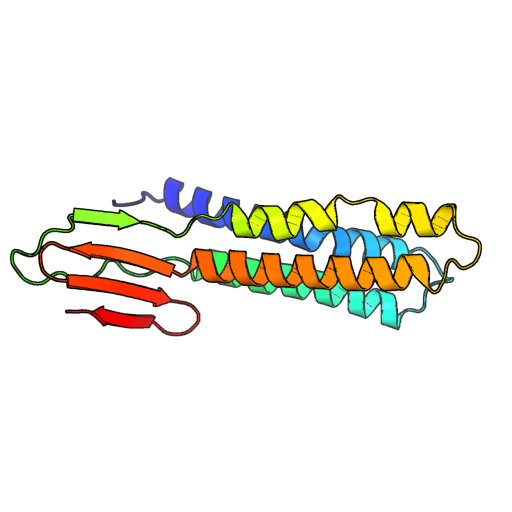 A 1 95 ? -1.299 -12.114 -5.115 1.00 71.50 95 ILE A C 1
ATOM 701 O O . ILE A 1 95 ? -0.510 -12.805 -5.755 1.00 71.50 95 ILE A O 1
ATOM 705 N N . PRO A 1 96 ? -1.532 -10.826 -5.443 1.00 65.00 96 PRO A N 1
ATOM 706 C CA . PRO A 1 96 ? -0.853 -10.193 -6.572 1.00 65.00 96 PRO A CA 1
ATOM 707 C C . PRO A 1 96 ? 0.594 -9.780 -6.269 1.00 65.00 96 PRO A C 1
ATOM 709 O O . PRO A 1 96 ? 1.410 -9.833 -7.180 1.00 65.00 96 PRO A O 1
ATOM 712 N N . SER A 1 97 ? 0.942 -9.397 -5.031 1.00 63.62 97 SER A N 1
ATOM 713 C CA . SER A 1 97 ? 2.324 -9.013 -4.686 1.00 63.62 97 SER A CA 1
ATOM 714 C C . SER A 1 97 ? 3.295 -10.191 -4.642 1.00 63.62 97 SER A C 1
ATOM 716 O O . SER A 1 97 ? 4.482 -9.993 -4.872 1.00 63.62 97 SER A O 1
ATOM 718 N N . PHE A 1 98 ? 2.812 -11.401 -4.344 1.00 52.88 98 PHE A N 1
ATOM 719 C CA . PHE A 1 98 ? 3.631 -12.617 -4.300 1.00 52.88 98 PHE A CA 1
ATOM 720 C C . PHE A 1 98 ? 3.609 -13.428 -5.597 1.00 52.88 98 PHE A C 1
ATOM 722 O O . PHE A 1 98 ? 4.303 -14.441 -5.695 1.00 52.88 98 PHE A O 1
ATOM 729 N N . HIS A 1 99 ? 2.824 -13.027 -6.600 1.00 51.94 99 HIS A N 1
ATOM 730 C CA . HIS A 1 99 ? 2.857 -13.725 -7.874 1.00 51.94 99 HIS A CA 1
ATOM 731 C C . HIS A 1 99 ? 4.067 -13.247 -8.675 1.00 51.94 99 HIS A C 1
ATOM 733 O O . HIS A 1 99 ? 4.058 -12.161 -9.250 1.00 51.94 99 HIS A O 1
ATOM 739 N N . ASN A 1 100 ? 5.077 -14.111 -8.773 1.00 54.12 100 ASN A N 1
ATOM 740 C CA . ASN A 1 100 ? 6.226 -14.020 -9.680 1.00 54.12 100 ASN A CA 1
ATOM 741 C C . ASN A 1 100 ? 5.839 -13.905 -11.174 1.00 54.12 100 ASN A C 1
ATOM 743 O O . ASN A 1 100 ? 6.698 -14.066 -12.025 1.00 54.12 100 ASN A O 1
ATOM 747 N N . GLY A 1 101 ? 4.576 -13.644 -11.527 1.00 64.38 101 GLY A N 1
ATOM 748 C CA . GLY A 1 101 ? 4.084 -13.571 -12.903 1.00 64.38 101 GLY A CA 1
ATOM 749 C C . GLY A 1 101 ? 4.860 -12.573 -13.768 1.00 64.38 101 GLY A C 1
ATOM 750 O O . GLY A 1 101 ? 5.369 -12.985 -14.807 1.00 64.38 101 GLY A O 1
ATOM 751 N N . PRO A 1 102 ? 5.042 -11.308 -13.342 1.00 65.94 102 PRO A N 1
ATOM 752 C CA . PRO A 1 102 ? 5.808 -10.339 -14.120 1.00 65.94 102 PRO A CA 1
ATOM 753 C C . PRO A 1 102 ? 7.298 -10.686 -14.194 1.00 65.94 102 PRO A C 1
ATOM 755 O O . PRO A 1 102 ? 7.881 -10.595 -15.265 1.00 65.94 102 PRO A O 1
ATOM 758 N N . GLY A 1 103 ? 7.913 -11.124 -13.087 1.00 66.44 103 GLY A N 1
ATOM 759 C CA . GLY A 1 103 ? 9.335 -11.496 -13.061 1.00 66.44 103 GLY A CA 1
ATOM 760 C C . GLY A 1 103 ? 9.639 -12.727 -13.919 1.00 66.44 103 GLY A C 1
ATOM 761 O O . GLY A 1 103 ? 10.589 -12.723 -14.691 1.00 66.44 103 GLY A O 1
ATOM 762 N N . TYR A 1 104 ? 8.776 -13.741 -13.851 1.00 70.31 104 TYR A N 1
ATOM 763 C CA . TYR A 1 104 ? 8.843 -14.937 -14.686 1.00 70.31 104 TYR A CA 1
ATOM 764 C C . TYR A 1 104 ? 8.625 -14.596 -16.164 1.00 70.31 104 TYR A C 1
ATOM 766 O O . TYR A 1 104 ? 9.404 -15.001 -17.022 1.00 70.31 104 TYR A O 1
ATOM 774 N N . MET A 1 105 ? 7.604 -13.796 -16.486 1.00 69.31 105 MET A N 1
ATOM 775 C CA . MET A 1 105 ? 7.381 -13.368 -17.868 1.00 69.31 105 MET A CA 1
ATOM 776 C C . MET A 1 105 ? 8.525 -12.502 -18.396 1.00 69.31 105 MET A C 1
ATOM 778 O O . MET A 1 105 ? 8.847 -12.593 -19.575 1.00 69.31 105 MET A O 1
ATOM 782 N N . PHE A 1 106 ? 9.165 -11.700 -17.548 1.00 69.75 106 PHE A N 1
ATOM 783 C CA . PHE A 1 106 ? 10.304 -10.884 -17.951 1.00 69.75 106 PHE A CA 1
ATOM 784 C C . PHE A 1 106 ? 11.509 -11.734 -18.376 1.00 69.75 106 PHE A C 1
ATOM 786 O O . PHE A 1 106 ? 12.183 -11.378 -19.336 1.00 69.75 106 PHE A O 1
ATOM 793 N N . THR A 1 107 ? 11.756 -12.874 -17.721 1.00 73.00 107 THR A N 1
ATOM 794 C CA . THR A 1 107 ? 12.901 -13.744 -18.041 1.00 73.00 107 THR A CA 1
ATOM 795 C C . THR A 1 107 ? 12.621 -14.782 -19.127 1.00 73.00 107 THR A C 1
ATOM 797 O O . THR A 1 107 ? 13.560 -15.228 -19.777 1.00 73.00 107 THR A O 1
ATOM 800 N N . PHE A 1 108 ? 11.362 -15.195 -19.318 1.00 73.88 108 PHE A N 1
ATOM 801 C CA . PHE A 1 108 ? 11.004 -16.334 -20.181 1.00 73.88 108 PHE A CA 1
ATOM 802 C C . PHE A 1 108 ? 10.150 -15.977 -21.412 1.00 73.88 108 PHE A C 1
ATOM 804 O O . PHE A 1 108 ? 9.711 -16.886 -22.113 1.00 73.88 108 PHE A O 1
ATOM 811 N N . THR A 1 109 ? 9.897 -14.693 -21.699 1.00 76.00 109 THR A N 1
ATOM 812 C CA . THR A 1 109 ? 9.070 -14.283 -22.855 1.00 76.00 109 THR A CA 1
ATOM 813 C C . THR A 1 109 ? 9.892 -13.569 -23.923 1.00 76.00 109 THR A C 1
ATOM 815 O O . THR A 1 109 ? 10.699 -12.700 -23.610 1.00 76.00 109 THR A O 1
ATOM 818 N N . GLU A 1 110 ? 9.614 -13.863 -25.196 1.00 73.44 110 GLU A N 1
ATOM 819 C CA . GLU A 1 110 ? 10.262 -13.230 -26.359 1.00 73.44 110 GLU A CA 1
ATOM 820 C C . GLU A 1 110 ? 9.895 -11.745 -26.537 1.00 73.44 110 GLU A C 1
ATOM 822 O O . GLU A 1 110 ? 10.629 -10.987 -27.165 1.00 73.44 110 GLU A O 1
ATOM 827 N N . VAL A 1 111 ? 8.776 -11.305 -25.944 1.00 74.75 111 VAL A N 1
ATOM 828 C CA . VAL A 1 111 ? 8.316 -9.904 -25.948 1.00 74.75 111 VAL A CA 1
ATOM 829 C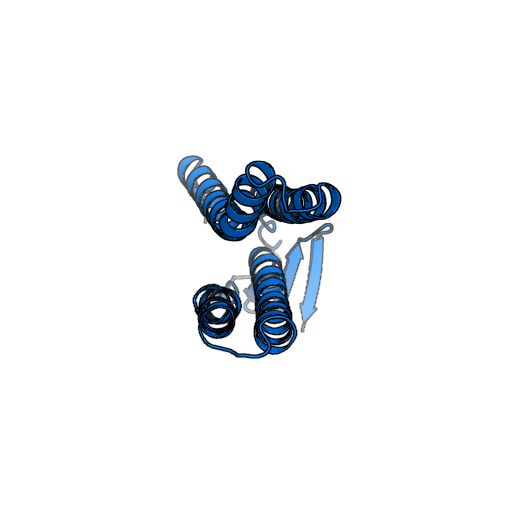 C . VAL A 1 111 ? 8.267 -9.356 -24.511 1.00 74.75 111 VAL A C 1
ATOM 831 O O . VAL A 1 111 ? 7.182 -9.130 -23.955 1.00 74.75 111 VAL A O 1
ATOM 834 N N . PRO A 1 112 ? 9.433 -9.124 -23.879 1.00 67.50 112 PRO A N 1
ATOM 835 C CA . PRO A 1 112 ? 9.544 -8.768 -22.463 1.00 67.50 112 PRO A CA 1
ATOM 836 C C . PRO A 1 112 ? 9.038 -7.356 -22.141 1.00 67.50 112 PRO A C 1
ATOM 838 O O . PRO A 1 112 ? 9.030 -6.959 -20.986 1.00 67.50 112 PRO A O 1
ATOM 841 N N . TYR A 1 113 ? 8.592 -6.574 -23.124 1.00 72.44 113 TYR A N 1
ATOM 842 C CA . TYR A 1 113 ? 8.006 -5.256 -22.869 1.00 72.44 113 TYR A CA 1
ATOM 843 C C . TYR A 1 113 ? 6.488 -5.285 -22.691 1.00 72.44 113 TYR A C 1
ATOM 845 O O . TYR A 1 113 ? 5.948 -4.431 -21.998 1.00 72.44 113 TYR A O 1
ATOM 853 N N . VAL A 1 114 ? 5.779 -6.244 -23.293 1.00 76.38 114 VAL A N 1
ATOM 854 C CA . VAL A 1 114 ? 4.305 -6.221 -23.334 1.00 76.38 114 VAL A CA 1
ATOM 855 C C . VAL A 1 114 ? 3.713 -7.061 -22.207 1.00 76.38 114 VAL A C 1
ATOM 857 O O . VAL A 1 114 ? 2.935 -6.565 -21.390 1.00 76.38 114 VAL A O 1
ATOM 860 N N . TYR A 1 115 ? 4.109 -8.329 -22.125 1.00 76.88 115 TYR A N 1
ATOM 861 C CA . TYR A 1 115 ? 3.531 -9.291 -21.187 1.00 76.88 115 TYR A CA 1
ATOM 862 C C . TYR A 1 115 ? 3.858 -9.011 -19.709 1.00 76.88 115 TYR A C 1
ATOM 864 O O . TYR A 1 115 ? 2.923 -8.942 -18.898 1.00 76.88 115 TYR A O 1
ATOM 872 N N . PRO A 1 116 ? 5.125 -8.781 -19.310 1.00 78.62 116 PRO A N 1
ATOM 873 C CA . PRO A 1 116 ? 5.422 -8.467 -17.915 1.00 78.62 116 PRO A CA 1
ATOM 874 C C . PRO A 1 116 ? 4.923 -7.070 -17.523 1.00 78.62 116 PRO A C 1
ATOM 876 O O . PRO A 1 116 ? 4.516 -6.877 -16.382 1.00 78.62 116 PRO A O 1
ATOM 879 N N . PHE A 1 117 ? 4.847 -6.113 -18.457 1.00 80.38 117 PHE A N 1
ATOM 880 C CA . PHE A 1 117 ? 4.269 -4.796 -18.174 1.00 80.38 117 PHE A CA 1
ATOM 881 C C . PHE A 1 117 ? 2.761 -4.875 -17.907 1.00 80.38 117 PHE A C 1
ATOM 883 O O . PHE A 1 117 ? 2.283 -4.354 -16.900 1.00 80.38 117 PHE A O 1
ATOM 890 N N . ALA A 1 118 ? 2.001 -5.572 -18.757 1.00 82.00 118 ALA A N 1
ATOM 891 C CA . ALA A 1 118 ? 0.561 -5.736 -18.565 1.00 82.00 118 ALA A CA 1
ATOM 892 C C . ALA A 1 118 ? 0.238 -6.452 -17.243 1.00 82.00 118 ALA A C 1
ATOM 894 O O . ALA A 1 118 ? -0.621 -6.006 -16.477 1.00 82.00 118 ALA A O 1
ATOM 895 N N . THR A 1 119 ? 0.958 -7.534 -16.935 1.00 80.56 119 THR A N 1
ATOM 896 C CA . THR A 1 119 ? 0.774 -8.267 -15.673 1.00 80.56 119 THR A CA 1
ATOM 897 C C . THR A 1 119 ? 1.203 -7.448 -14.458 1.00 80.56 119 THR A C 1
ATOM 899 O O . THR A 1 119 ? 0.515 -7.485 -13.435 1.00 80.56 119 THR A O 1
ATOM 902 N N . PHE A 1 120 ? 2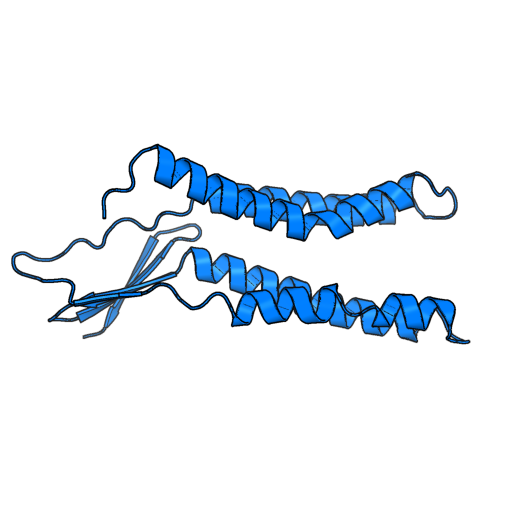.259 -6.638 -14.575 1.00 81.00 120 PHE A N 1
ATOM 903 C CA . PHE A 1 120 ? 2.661 -5.682 -13.545 1.00 81.00 120 PHE A CA 1
ATOM 904 C C . PHE A 1 120 ? 1.564 -4.646 -13.263 1.00 81.00 120 PHE A C 1
ATOM 906 O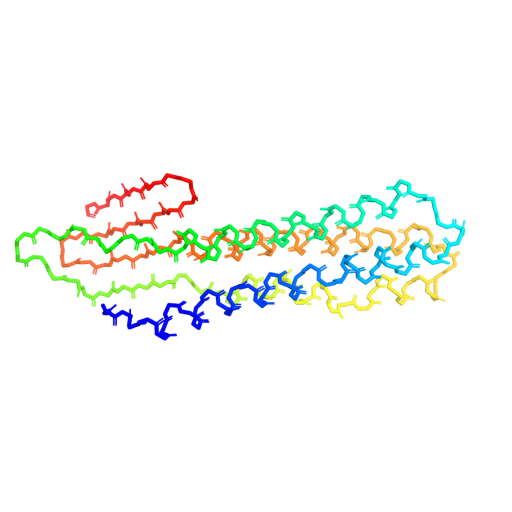 O . PHE A 1 120 ? 1.197 -4.446 -12.105 1.00 81.00 120 PHE A O 1
ATOM 913 N N . VAL A 1 121 ? 0.973 -4.036 -14.298 1.00 83.88 121 VAL A N 1
ATOM 914 C CA . VAL A 1 121 ? -0.120 -3.056 -14.145 1.00 83.88 121 VAL A CA 1
ATOM 915 C C . VAL A 1 121 ? -1.342 -3.683 -13.464 1.00 83.88 121 VAL A C 1
ATOM 917 O O . VAL A 1 121 ? -1.925 -3.082 -12.557 1.00 83.88 121 VAL A O 1
ATOM 920 N N . ILE A 1 122 ? -1.710 -4.911 -13.839 1.00 84.62 122 ILE A N 1
ATOM 921 C CA . ILE A 1 122 ? -2.815 -5.650 -13.209 1.00 84.62 122 ILE A CA 1
ATOM 922 C C . ILE A 1 122 ? -2.505 -5.940 -11.733 1.00 84.62 122 ILE A C 1
ATOM 924 O O . ILE A 1 122 ? -3.353 -5.708 -10.865 1.00 84.62 122 ILE A O 1
ATOM 928 N N . GLY A 1 123 ? -1.291 -6.407 -11.429 1.00 83.06 123 GLY A N 1
ATOM 929 C CA . GLY A 1 123 ? -0.848 -6.660 -10.058 1.00 83.06 123 GLY A CA 1
ATOM 930 C C . GLY A 1 123 ? -0.904 -5.396 -9.199 1.00 83.06 123 GLY A C 1
ATOM 931 O O . GLY A 1 123 ? -1.491 -5.403 -8.114 1.00 83.06 123 GLY A O 1
ATOM 932 N N . MET A 1 124 ? -0.400 -4.282 -9.735 1.00 83.69 124 MET A N 1
ATOM 933 C CA . MET A 1 124 ? -0.438 -2.968 -9.095 1.00 83.69 124 MET A CA 1
ATOM 934 C C . MET A 1 124 ? -1.868 -2.488 -8.834 1.00 83.69 124 MET A C 1
ATOM 936 O O . MET A 1 124 ? -2.166 -1.999 -7.741 1.00 83.69 124 MET A O 1
ATOM 940 N N . TYR A 1 125 ? -2.789 -2.686 -9.781 1.00 87.12 125 TYR A N 1
ATOM 941 C CA . TYR A 1 125 ? -4.201 -2.361 -9.582 1.00 87.12 125 TYR A CA 1
ATOM 942 C C . TYR A 1 125 ? -4.800 -3.108 -8.381 1.00 87.12 125 TYR A C 1
ATOM 944 O O . TYR A 1 125 ? -5.445 -2.495 -7.521 1.00 87.12 125 TYR A O 1
ATOM 952 N N . PHE A 1 126 ? -4.585 -4.424 -8.285 1.00 85.06 126 PHE A N 1
ATOM 953 C CA . PHE A 1 126 ? -5.098 -5.204 -7.158 1.00 85.06 126 PHE A CA 1
ATOM 954 C C . PHE A 1 126 ? -4.425 -4.831 -5.839 1.00 85.06 126 PHE A C 1
ATOM 956 O O . PHE A 1 126 ? -5.133 -4.693 -4.837 1.00 85.06 126 PHE A O 1
ATOM 963 N N . PHE A 1 127 ? -3.115 -4.583 -5.858 1.00 85.38 127 PHE A N 1
ATOM 964 C CA . PHE A 1 127 ? -2.355 -4.129 -4.700 1.00 85.38 127 PHE A CA 1
ATOM 965 C C . PHE A 1 127 ? -2.930 -2.830 -4.124 1.00 85.38 127 PHE A C 1
ATOM 967 O O . PHE A 1 127 ? -3.352 -2.801 -2.964 1.00 85.38 127 PHE A O 1
ATOM 974 N N . PHE A 1 128 ? -3.064 -1.778 -4.940 1.00 85.06 128 PHE A N 1
ATOM 975 C CA . PHE A 1 128 ? -3.633 -0.506 -4.488 1.00 85.06 128 PHE A CA 1
ATOM 976 C C . PHE A 1 128 ? -5.092 -0.650 -4.048 1.00 85.06 128 PHE A C 1
ATOM 978 O O . PHE A 1 128 ? -5.501 -0.092 -3.027 1.00 85.06 128 PHE A O 1
ATOM 985 N N . LYS A 1 129 ? -5.891 -1.454 -4.758 1.00 85.75 129 LYS A N 1
ATOM 986 C CA . LYS A 1 129 ? -7.282 -1.736 -4.373 1.00 85.75 129 LYS A CA 1
ATOM 987 C C . LYS A 1 129 ? -7.374 -2.478 -3.035 1.00 85.75 129 LYS A C 1
ATOM 989 O O . LYS A 1 129 ? -8.314 -2.249 -2.267 1.00 85.75 129 LYS A O 1
ATOM 994 N N . GLY A 1 130 ? -6.431 -3.373 -2.753 1.00 85.00 130 GLY A N 1
ATOM 995 C CA . GLY A 1 130 ? -6.278 -4.066 -1.477 1.00 85.00 130 GLY A CA 1
ATOM 996 C C . GLY A 1 130 ? -5.870 -3.111 -0.360 1.00 85.00 130 GLY A C 1
ATOM 997 O O . GLY A 1 130 ? -6.539 -3.065 0.674 1.00 85.00 130 GLY A O 1
ATOM 998 N N . MET A 1 131 ? -4.862 -2.276 -0.611 1.00 83.50 131 MET A N 1
ATOM 999 C CA . MET A 1 131 ? -4.367 -1.258 0.316 1.00 83.50 131 MET A CA 1
ATOM 1000 C C . MET A 1 131 ? -5.462 -0.260 0.711 1.00 83.50 131 MET A C 1
ATOM 1002 O O . MET A 1 131 ? -5.723 -0.071 1.897 1.00 83.50 131 MET A O 1
ATOM 1006 N N . MET A 1 132 ? -6.190 0.307 -0.255 1.00 83.75 132 MET A N 1
ATOM 1007 C CA . MET A 1 132 ? -7.300 1.229 0.025 1.00 83.75 132 MET A CA 1
ATOM 1008 C C . MET A 1 132 ? -8.402 0.566 0.860 1.00 83.75 132 MET A C 1
ATOM 1010 O O . MET A 1 132 ? -9.006 1.194 1.734 1.00 83.75 132 MET A O 1
ATOM 1014 N N . LYS A 1 133 ? -8.663 -0.728 0.633 1.00 84.19 133 LYS A N 1
ATOM 1015 C CA . LYS A 1 133 ? -9.620 -1.494 1.438 1.00 84.19 133 LYS A CA 1
ATOM 1016 C C . LYS A 1 133 ? -9.111 -1.720 2.863 1.00 84.19 133 LYS A C 1
ATOM 1018 O O . LYS A 1 133 ? -9.893 -1.535 3.792 1.00 84.19 133 LYS A O 1
ATOM 1023 N N . TYR A 1 134 ? -7.838 -2.076 3.031 1.00 82.94 134 TYR A N 1
ATOM 1024 C CA . TYR A 1 134 ? -7.184 -2.217 4.336 1.00 82.94 134 TYR A CA 1
ATOM 1025 C C . TYR A 1 134 ? -7.284 -0.909 5.135 1.00 82.94 134 TYR A C 1
ATOM 1027 O O . TYR A 1 134 ? -7.841 -0.879 6.232 1.00 82.94 134 TYR A O 1
ATOM 1035 N N . MET A 1 135 ? -6.875 0.197 4.517 1.00 78.00 135 MET A N 1
ATOM 1036 C CA . MET A 1 135 ? -6.916 1.542 5.091 1.00 78.00 135 MET A CA 1
ATOM 1037 C C . MET A 1 135 ? -8.314 1.983 5.524 1.00 78.00 135 MET A C 1
ATOM 1039 O O . MET A 1 135 ? -8.509 2.546 6.603 1.00 78.00 135 MET A O 1
ATOM 1043 N N . ARG A 1 136 ? -9.324 1.687 4.705 1.00 78.88 136 ARG A N 1
ATOM 1044 C CA . ARG A 1 136 ? -10.720 1.970 5.043 1.00 78.88 136 ARG A CA 1
ATOM 1045 C C . ARG A 1 136 ? -11.213 1.104 6.203 1.00 78.88 136 ARG A C 1
ATOM 1047 O O . ARG A 1 136 ? -11.915 1.602 7.079 1.00 78.88 136 ARG A O 1
ATOM 1054 N N . ASN A 1 137 ? -10.849 -0.177 6.223 1.00 80.69 137 ASN A N 1
ATOM 1055 C CA . ASN A 1 137 ? -11.268 -1.109 7.268 1.00 80.69 137 ASN A CA 1
ATOM 1056 C C . ASN A 1 137 ? -10.716 -0.730 8.652 1.00 80.69 137 ASN A C 1
ATOM 1058 O O . ASN A 1 137 ? -11.365 -1.021 9.653 1.00 80.69 137 ASN A O 1
ATOM 1062 N N . LEU A 1 138 ? -9.567 -0.047 8.723 1.00 75.50 138 LEU A N 1
ATOM 1063 C CA . LEU A 1 138 ? -9.004 0.461 9.983 1.00 75.50 138 LEU A CA 1
ATOM 1064 C C . LEU A 1 138 ? -9.881 1.524 10.669 1.00 75.50 138 LEU A C 1
ATOM 1066 O O . LEU A 1 138 ? -9.776 1.709 11.881 1.00 75.50 138 LEU A O 1
ATOM 1070 N N . HIS A 1 139 ? -10.750 2.197 9.912 1.00 73.19 139 HIS A N 1
ATOM 1071 C CA . HIS A 1 139 ? -11.526 3.355 10.363 1.00 73.19 139 HIS A CA 1
ATOM 1072 C C . HIS A 1 139 ? -13.027 3.102 10.497 1.00 73.19 139 HIS A C 1
ATOM 1074 O O . HIS A 1 139 ? -13.773 4.028 10.822 1.00 73.19 139 HIS A O 1
ATOM 1080 N N . ILE A 1 140 ? -13.475 1.874 10.235 1.00 74.75 140 ILE A N 1
ATOM 1081 C CA . ILE A 1 140 ? -14.879 1.485 10.338 1.00 74.75 140 ILE A CA 1
ATOM 1082 C C . ILE A 1 140 ? -15.086 0.651 11.601 1.00 74.75 140 ILE A C 1
ATOM 1084 O O . ILE A 1 140 ? -14.431 -0.372 11.808 1.00 74.75 140 ILE A O 1
ATOM 1088 N N . THR A 1 141 ? -16.077 1.044 12.396 1.00 72.69 141 THR A N 1
ATOM 1089 C CA . THR A 1 141 ? -16.575 0.245 13.517 1.00 72.69 141 THR A CA 1
ATOM 1090 C C . THR A 1 141 ? -18.090 0.127 13.415 1.00 72.69 141 THR A C 1
ATOM 1092 O O . THR A 1 141 ? -18.789 1.130 13.250 1.00 72.69 141 THR A O 1
ATOM 1095 N N . TYR A 1 142 ? -18.595 -1.101 13.532 1.00 71.50 142 TYR A N 1
ATOM 1096 C CA . TYR A 1 142 ? -20.022 -1.393 13.620 1.00 71.50 142 TYR A CA 1
ATOM 1097 C C . TYR A 1 142 ? -20.347 -1.697 15.077 1.00 71.50 142 TYR A C 1
ATOM 1099 O O . TYR A 1 142 ? -19.828 -2.662 15.634 1.00 71.50 142 TYR A O 1
ATOM 1107 N N . THR A 1 143 ? -21.177 -0.871 15.710 1.00 74.69 143 THR A N 1
ATOM 1108 C CA . THR A 1 143 ? -21.682 -1.159 17.058 1.00 74.69 143 THR A CA 1
ATOM 1109 C C . THR A 1 143 ? -23.178 -1.405 16.978 1.00 74.69 143 THR A C 1
ATOM 1111 O O . THR A 1 143 ? -23.924 -0.558 16.488 1.00 74.69 143 THR A O 1
ATOM 1114 N N . ILE A 1 144 ? -23.586 -2.587 17.424 1.00 72.06 144 ILE A N 1
ATOM 1115 C CA . ILE A 1 144 ? -24.974 -3.002 17.560 1.00 72.06 144 ILE A CA 1
ATOM 1116 C C . ILE A 1 144 ? -25.360 -2.808 19.018 1.00 72.06 144 ILE A C 1
ATOM 1118 O O . ILE A 1 144 ? -24.685 -3.278 19.941 1.00 72.06 144 ILE A O 1
ATOM 1122 N N . THR A 1 145 ? -26.463 -2.110 19.198 1.00 78.62 145 THR A N 1
ATOM 1123 C CA . THR A 1 145 ? -27.020 -1.752 20.487 1.00 78.62 145 THR A CA 1
ATOM 1124 C C . THR A 1 145 ? -28.468 -2.220 20.527 1.00 78.62 145 THR A C 1
ATOM 1126 O O . THR A 1 145 ? -29.077 -2.376 19.474 1.00 78.62 145 THR A O 1
ATOM 1129 N N . ASP A 1 146 ? -29.032 -2.405 21.718 1.00 74.50 146 ASP A N 1
ATOM 1130 C CA . ASP A 1 146 ? -30.400 -2.924 21.907 1.00 74.50 146 ASP A CA 1
ATOM 1131 C C . ASP A 1 146 ? -31.494 -2.123 21.168 1.00 74.50 146 ASP A C 1
ATOM 1133 O O . ASP A 1 146 ? -32.550 -2.645 20.837 1.00 74.50 146 ASP A O 1
ATOM 1137 N N . ARG A 1 147 ? -31.226 -0.846 20.861 1.00 71.06 147 ARG A N 1
ATOM 1138 C CA . ARG A 1 147 ? -32.191 0.068 20.226 1.00 71.06 147 ARG A CA 1
ATOM 1139 C C . ARG A 1 147 ? -31.822 0.553 18.827 1.00 71.06 147 ARG A C 1
ATOM 1141 O O . ARG A 1 147 ? -32.633 1.231 18.214 1.00 71.06 147 ARG A O 1
ATOM 1148 N N . ARG A 1 148 ? -30.578 0.362 18.373 1.00 73.62 148 ARG A N 1
ATOM 1149 C CA . ARG A 1 148 ? -30.105 0.927 17.095 1.00 73.62 148 ARG A CA 1
ATOM 1150 C C . ARG A 1 148 ? -28.796 0.314 16.627 1.00 73.62 148 ARG A C 1
ATOM 1152 O O . ARG A 1 148 ? -27.937 -0.056 17.432 1.00 73.62 148 ARG A O 1
ATOM 1159 N N . VAL A 1 149 ? -28.584 0.350 15.315 1.00 68.88 149 VAL A N 1
ATOM 1160 C CA . VAL A 1 149 ? -27.291 0.035 14.695 1.00 68.88 149 VAL A CA 1
ATOM 1161 C C . VAL A 1 149 ? -26.536 1.330 14.398 1.00 68.88 149 VAL A C 1
ATOM 1163 O O . VAL A 1 149 ? -27.042 2.245 13.741 1.00 68.88 149 VAL A O 1
ATOM 1166 N N . MET A 1 150 ? -25.303 1.428 14.896 1.00 65.94 150 MET A N 1
ATOM 1167 C CA . MET A 1 150 ? -24.451 2.607 14.743 1.00 65.94 150 MET A CA 1
ATOM 1168 C C . MET A 1 150 ? -23.264 2.280 13.841 1.00 65.94 150 MET A C 1
ATOM 1170 O O . MET A 1 150 ? -22.405 1.462 14.180 1.00 65.94 150 MET A O 1
ATOM 1174 N N . HIS A 1 151 ? -23.201 2.967 12.700 1.00 65.25 151 HIS A N 1
ATOM 1175 C CA . HIS A 1 151 ? -22.046 2.947 11.810 1.00 65.25 151 HIS A CA 1
ATOM 1176 C C . HIS A 1 151 ? -21.168 4.163 12.083 1.00 65.25 151 HIS A C 1
ATOM 1178 O O . HIS A 1 151 ? -21.624 5.307 11.977 1.00 65.25 151 HIS A O 1
ATOM 1184 N N . MET A 1 152 ? -19.919 3.914 12.473 1.00 66.12 152 MET A N 1
ATOM 1185 C CA . MET A 1 152 ? -18.952 4.956 12.805 1.00 66.12 152 MET A CA 1
ATOM 1186 C C . MET A 1 152 ? -17.780 4.873 11.838 1.00 66.12 152 MET A C 1
ATOM 1188 O O . MET A 1 152 ? -17.132 3.831 11.724 1.00 66.12 152 MET A O 1
ATOM 1192 N N . TYR A 1 153 ? -17.516 5.986 11.157 1.00 59.47 153 TYR A N 1
ATOM 1193 C CA . TYR A 1 153 ? -16.388 6.145 10.249 1.00 59.47 153 TYR A CA 1
ATOM 1194 C C . TYR A 1 153 ? -15.568 7.367 10.652 1.00 59.47 153 TYR A C 1
ATOM 1196 O O . TYR A 1 153 ? -16.117 8.459 10.802 1.00 59.47 153 TYR A O 1
ATOM 1204 N N . LYS A 1 154 ? -14.256 7.198 10.824 1.00 58.06 154 LYS A N 1
ATOM 1205 C CA . LYS A 1 154 ? -13.340 8.296 11.161 1.00 58.06 154 LYS A CA 1
ATOM 1206 C C . LYS A 1 154 ? -12.121 8.237 10.251 1.00 58.06 154 LYS A C 1
ATOM 1208 O O . LYS A 1 154 ? -11.183 7.539 10.577 1.00 58.06 154 LYS A O 1
ATOM 1213 N N . PHE A 1 155 ? -12.152 8.932 9.118 1.00 53.44 155 PHE A N 1
ATOM 1214 C CA . PHE A 1 155 ? -11.012 8.997 8.188 1.00 53.44 155 PHE A CA 1
ATOM 1215 C C . PHE A 1 155 ? -10.315 10.357 8.244 1.00 53.44 155 PHE A C 1
ATOM 1217 O O . PHE A 1 155 ? -9.149 10.433 8.597 1.00 53.44 155 PHE A O 1
ATOM 1224 N N . LEU A 1 156 ? -11.071 11.425 7.979 1.00 57.25 156 LEU A N 1
ATOM 1225 C CA . LEU A 1 156 ? -10.649 12.821 8.171 1.00 57.25 156 LEU A CA 1
ATOM 1226 C C . LEU A 1 156 ? -11.607 13.551 9.122 1.00 57.25 156 LEU A C 1
ATOM 1228 O O . LEU A 1 156 ? -11.197 14.332 9.970 1.00 57.25 156 LEU A O 1
ATOM 1232 N N . TRP A 1 157 ? -12.898 13.224 9.013 1.00 47.69 157 TRP A N 1
ATOM 1233 C CA . TRP A 1 157 ? -13.966 13.696 9.884 1.00 47.69 157 TRP A CA 1
ATOM 1234 C C . TRP A 1 157 ? -14.722 12.510 10.476 1.00 47.69 157 TRP A C 1
ATOM 1236 O O . TRP A 1 157 ? -14.814 11.445 9.855 1.00 47.69 157 TRP A O 1
ATOM 1246 N N . PHE A 1 158 ? -15.289 12.696 11.663 1.00 55.34 158 PHE A N 1
ATOM 1247 C CA . PHE A 1 158 ? -16.138 11.695 12.291 1.00 55.34 158 PHE A CA 1
ATOM 1248 C C . PHE A 1 158 ? -17.538 11.728 11.663 1.00 55.34 158 PHE A C 1
ATOM 1250 O O . PHE A 1 158 ? -18.283 12.692 11.837 1.00 55.34 158 PHE A O 1
ATOM 1257 N N . LYS A 1 159 ? -17.908 10.676 10.925 1.00 58.31 159 LYS A N 1
ATOM 1258 C CA . LYS A 1 159 ? -19.269 10.472 10.411 1.00 58.31 159 LYS A CA 1
ATOM 1259 C C . LYS A 1 159 ? -19.958 9.369 11.209 1.00 58.31 159 LYS A C 1
ATOM 1261 O O . LYS A 1 159 ? -19.446 8.256 11.329 1.00 58.31 159 LYS A O 1
ATOM 1266 N N . LYS A 1 160 ? -21.141 9.689 11.734 1.00 62.31 160 LYS A N 1
ATOM 1267 C CA . LYS A 1 160 ? -22.006 8.784 12.498 1.00 62.31 160 LYS A CA 1
ATOM 1268 C C . LYS A 1 160 ? -23.320 8.622 11.747 1.00 62.31 160 LYS A C 1
ATOM 1270 O O . LYS A 1 160 ? -24.105 9.565 11.698 1.00 62.31 160 LYS A O 1
ATOM 1275 N N . LYS A 1 161 ? -23.569 7.439 11.186 1.00 68.56 161 LYS A N 1
ATOM 1276 C CA . LYS A 1 161 ? -24.866 7.103 10.588 1.00 68.56 161 LYS A CA 1
ATOM 1277 C C . LYS A 1 161 ? -25.616 6.178 11.541 1.00 68.56 161 LYS A C 1
ATOM 1279 O O . LYS A 1 161 ? -25.055 5.195 12.026 1.00 68.56 161 LYS A O 1
ATOM 1284 N N . ARG A 1 162 ? -26.851 6.553 11.870 1.00 55.78 162 ARG A N 1
ATOM 1285 C CA . ARG A 1 162 ? -27.751 5.774 12.723 1.00 55.78 162 ARG A CA 1
ATOM 1286 C C . ARG A 1 162 ? -28.823 5.183 11.823 1.00 55.78 162 ARG A C 1
ATOM 1288 O O . ARG A 1 162 ? -29.342 5.900 10.970 1.00 55.78 162 ARG A O 1
ATOM 1295 N N . PHE A 1 163 ? -29.111 3.910 12.012 1.00 70.75 163 PHE A N 1
ATOM 1296 C CA . PHE A 1 163 ? -30.250 3.253 11.392 1.00 70.75 163 PHE A CA 1
ATOM 1297 C C . PHE A 1 163 ? -31.253 2.924 12.507 1.00 70.75 163 PHE A C 1
ATOM 1299 O O . PHE A 1 163 ? -30.782 2.557 13.596 1.00 70.75 163 PHE A O 1
ATOM 1306 N N . PRO A 1 164 ? -32.563 3.161 12.287 1.00 58.59 164 PRO A N 1
ATOM 1307 C CA . PRO A 1 164 ? -33.599 2.713 13.210 1.00 58.59 164 PRO A CA 1
ATOM 1308 C C . PRO A 1 164 ? -33.577 1.188 13.345 1.00 58.59 164 PRO A C 1
ATOM 1310 O O . PRO A 1 164 ? -33.176 0.514 12.366 1.00 58.59 164 PRO A O 1
#